Protein AF-A0A3D4WKP1-F1 (afdb_monomer_lite)

Secondary structure (DSSP, 8-state):
-HHHHHHHHHTT--SSSEEEETTEEEESGGGHHHHHHHHHHHHHS--PPPPP--S------------

Sequence (67 aa):
GVDCLYQAYLDDIFAVPYLKWGQHRFWGLDRVEGFLRVWQADDETPAVEPPPKLEKAYDTDQAGGCG

Structure (mmCIF, N/CA/C/O backbone):
data_AF-A0A3D4WKP1-F1
#
_entry.id   AF-A0A3D4WKP1-F1
#
loop_
_atom_site.group_PDB
_atom_site.id
_atom_site.type_symbol
_atom_site.label_atom_id
_atom_site.label_alt_id
_atom_site.label_comp_id
_atom_site.label_asym_id
_atom_site.label_entity_id
_atom_site.label_seq_id
_atom_site.pdbx_PDB_ins_code
_atom_site.Cartn_x
_atom_site.Cartn_y
_atom_site.Cartn_z
_atom_site.occupancy
_atom_site.B_iso_or_equiv
_atom_site.auth_seq_id
_atom_site.auth_comp_id
_atom_site.auth_asym_id
_atom_site.auth_atom_id
_atom_site.pdbx_PDB_model_num
ATOM 1 N N . GLY A 1 1 ? 1.953 -17.040 -11.930 1.00 76.38 1 GLY A N 1
ATOM 2 C CA . GLY A 1 1 ? 3.169 -16.324 -11.487 1.00 76.38 1 GLY A CA 1
ATOM 3 C C . GLY A 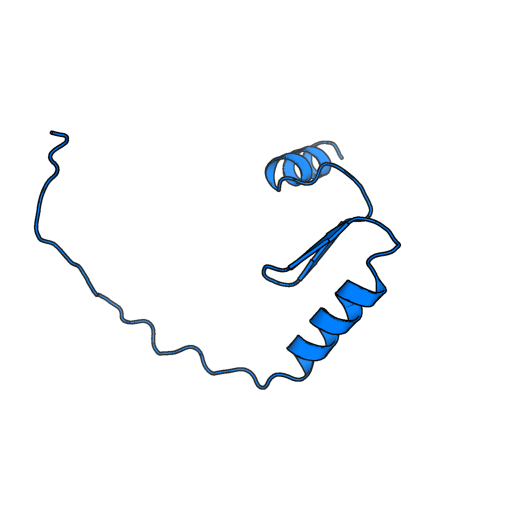1 1 ? 3.113 -14.887 -11.952 1.00 76.38 1 GLY A C 1
ATOM 4 O O . GLY A 1 1 ? 2.876 -14.003 -11.144 1.00 76.38 1 GLY A O 1
ATOM 5 N N . VAL A 1 2 ? 3.238 -14.682 -13.264 1.00 93.88 2 VAL A N 1
ATOM 6 C CA . VAL A 1 2 ? 3.121 -13.364 -13.907 1.00 93.88 2 VAL A CA 1
ATOM 7 C C . VAL A 1 2 ? 1.746 -12.726 -13.694 1.00 93.88 2 VAL A C 1
ATOM 9 O O . VAL A 1 2 ? 1.704 -11.550 -13.375 1.00 93.88 2 VAL A O 1
ATOM 12 N N . ASP A 1 3 ? 0.646 -13.485 -13.749 1.00 96.44 3 ASP A N 1
ATOM 13 C CA . ASP A 1 3 ? -0.707 -12.919 -13.559 1.00 96.44 3 ASP A CA 1
ATOM 14 C C . ASP A 1 3 ? -0.898 -12.264 -12.187 1.00 96.44 3 ASP A C 1
ATOM 16 O O . ASP A 1 3 ? -1.547 -11.232 -12.071 1.00 96.44 3 ASP A O 1
ATOM 20 N N . CYS A 1 4 ? -0.276 -12.827 -11.147 1.00 92.06 4 CYS A N 1
ATOM 21 C CA . CYS A 1 4 ? -0.297 -12.253 -9.802 1.00 92.06 4 CYS A CA 1
ATOM 22 C C . CYS A 1 4 ? 0.456 -10.915 -9.760 1.00 92.06 4 CYS A C 1
ATOM 24 O O . CYS A 1 4 ? -0.035 -9.942 -9.199 1.00 92.06 4 CYS A O 1
ATOM 26 N N . LEU A 1 5 ? 1.623 -10.844 -10.408 1.00 90.69 5 LEU A N 1
ATOM 27 C CA . LEU A 1 5 ? 2.400 -9.606 -10.513 1.00 90.69 5 LEU A CA 1
ATOM 28 C C . LEU A 1 5 ? 1.693 -8.561 -11.383 1.00 90.69 5 LEU A C 1
ATOM 30 O O . LEU A 1 5 ? 1.728 -7.377 -11.067 1.00 90.69 5 LEU A O 1
ATOM 34 N N . TYR A 1 6 ? 1.039 -8.995 -12.459 1.00 95.44 6 TYR A N 1
ATOM 35 C CA . TYR A 1 6 ? 0.265 -8.122 -13.330 1.00 95.44 6 TYR A CA 1
ATOM 36 C C . TYR A 1 6 ? -0.942 -7.539 -12.595 1.00 95.44 6 TYR A C 1
ATOM 38 O O . TYR A 1 6 ? -1.158 -6.333 -12.648 1.00 95.44 6 TYR A O 1
ATOM 46 N N . GLN A 1 7 ? -1.670 -8.359 -11.835 1.00 95.69 7 GLN A N 1
ATOM 47 C CA . GLN A 1 7 ? -2.764 -7.871 -11.002 1.00 95.69 7 GLN A CA 1
ATOM 48 C C . GLN A 1 7 ? -2.265 -6.906 -9.920 1.00 95.69 7 GLN A C 1
ATOM 50 O O . GLN A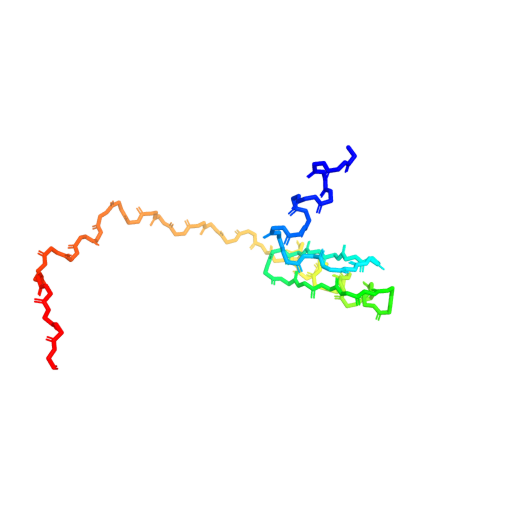 1 7 ? -2.855 -5.849 -9.735 1.00 95.69 7 GLN A O 1
ATOM 55 N N . ALA A 1 8 ? -1.141 -7.215 -9.266 1.00 93.38 8 ALA A N 1
ATOM 56 C CA . ALA A 1 8 ? -0.526 -6.315 -8.294 1.00 93.38 8 ALA A CA 1
ATOM 57 C C . ALA A 1 8 ? -0.162 -4.956 -8.920 1.00 93.38 8 ALA A C 1
ATOM 59 O O . ALA A 1 8 ? -0.425 -3.918 -8.321 1.00 93.38 8 ALA A O 1
ATOM 60 N N . TYR A 1 9 ? 0.371 -4.951 -10.145 1.00 93.62 9 TYR A N 1
ATOM 61 C CA . TYR A 1 9 ? 0.624 -3.721 -10.894 1.00 93.62 9 TYR A CA 1
ATOM 62 C C . TYR A 1 9 ? -0.664 -2.930 -11.168 1.00 93.62 9 TYR A C 1
ATOM 64 O O . TYR A 1 9 ? -0.686 -1.724 -10.938 1.00 93.62 9 TYR A O 1
ATOM 72 N N . LEU A 1 10 ? -1.739 -3.596 -11.607 1.00 96.56 10 LEU A N 1
ATOM 73 C CA . LEU A 1 10 ? -3.044 -2.953 -11.819 1.00 96.56 10 LEU A CA 1
ATOM 74 C C . LEU A 1 10 ? -3.654 -2.397 -10.522 1.00 96.56 10 LEU A C 1
ATOM 76 O O . LEU A 1 10 ? -4.399 -1.422 -10.567 1.00 96.56 10 LEU A O 1
ATOM 80 N N . ASP A 1 11 ? -3.318 -2.990 -9.378 1.00 93.62 11 ASP A N 1
ATOM 81 C CA . ASP A 1 11 ? -3.745 -2.544 -8.049 1.00 93.62 11 ASP A CA 1
ATOM 82 C C . ASP A 1 11 ? -2.835 -1.440 -7.455 1.00 93.62 11 ASP A C 1
ATOM 84 O O . ASP A 1 11 ? -2.940 -1.132 -6.262 1.00 93.62 11 ASP A O 1
ATOM 88 N N . ASP A 1 12 ? -1.949 -0.846 -8.269 1.00 93.56 12 ASP A N 1
ATOM 89 C CA . ASP A 1 12 ? -0.935 0.152 -7.890 1.00 93.56 12 ASP A CA 1
ATOM 90 C C . ASP A 1 12 ? 0.071 -0.346 -6.826 1.00 93.56 12 ASP A C 1
ATOM 92 O O . ASP A 1 12 ? 0.578 0.414 -5.995 1.00 93.56 12 ASP A O 1
ATOM 96 N N . ILE A 1 13 ? 0.404 -1.643 -6.848 1.00 95.12 13 ILE A N 1
ATOM 97 C CA . ILE A 1 13 ? 1.398 -2.267 -5.963 1.00 95.12 13 ILE A CA 1
ATOM 98 C C . ILE A 1 13 ? 2.753 -2.403 -6.689 1.00 95.12 13 ILE A C 1
ATOM 100 O O . ILE A 1 13 ? 3.022 -3.351 -7.417 1.00 95.12 13 ILE A O 1
ATOM 104 N N . PHE A 1 14 ? 3.642 -1.445 -6.445 1.00 91.19 14 PHE A N 1
ATOM 105 C CA . PHE A 1 14 ? 5.036 -1.341 -6.883 1.00 91.19 14 PHE A CA 1
ATOM 106 C C . PHE A 1 14 ? 6.141 -1.945 -5.970 1.00 91.19 14 PHE A C 1
ATOM 108 O O . PHE A 1 14 ? 7.302 -1.939 -6.373 1.00 91.19 14 PHE A O 1
ATOM 115 N N . ALA A 1 15 ? 5.865 -2.445 -4.759 1.00 90.75 15 ALA A N 1
ATOM 116 C CA . ALA A 1 15 ? 6.883 -3.007 -3.844 1.00 90.75 15 ALA A CA 1
ATOM 117 C C . ALA A 1 15 ? 6.265 -3.885 -2.744 1.00 90.75 15 ALA A C 1
ATOM 119 O O . ALA A 1 15 ? 5.056 -3.887 -2.518 1.00 90.75 15 ALA A O 1
ATOM 120 N N . VAL A 1 16 ? 7.127 -4.641 -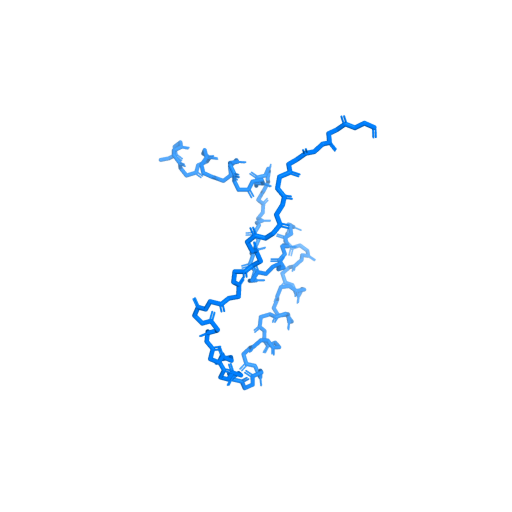2.060 1.00 91.12 16 VAL A N 1
ATOM 121 C CA . VAL A 1 16 ? 6.754 -5.606 -1.021 1.00 91.12 16 VAL A CA 1
ATOM 122 C C . VAL A 1 16 ? 7.652 -5.459 0.219 1.00 91.12 16 VAL A C 1
ATOM 124 O O . VAL A 1 16 ? 8.831 -5.133 0.069 1.00 91.12 16 VAL A O 1
ATOM 127 N N . PRO A 1 17 ? 7.134 -5.721 1.436 1.00 93.62 17 PRO A N 1
ATOM 128 C CA . PRO A 1 17 ? 5.763 -6.144 1.728 1.00 93.62 17 PRO A CA 1
ATOM 129 C C . PRO A 1 17 ? 4.748 -4.995 1.664 1.00 93.62 17 PRO A C 1
ATOM 131 O O . PRO A 1 17 ? 5.060 -3.842 1.964 1.00 93.62 17 PRO A O 1
ATOM 134 N N . TYR A 1 18 ? 3.521 -5.356 1.292 1.00 95.25 18 TYR A N 1
ATOM 135 C CA . TYR A 1 18 ? 2.365 -4.473 1.196 1.00 95.25 18 TYR A CA 1
ATOM 136 C C . TYR A 1 18 ? 1.179 -5.111 1.925 1.00 95.25 18 TYR A C 1
ATOM 138 O O . TYR A 1 18 ? 0.915 -6.302 1.758 1.00 95.25 18 TYR A O 1
ATOM 146 N N . LEU A 1 19 ? 0.474 -4.320 2.732 1.00 95.50 19 LEU A N 1
ATOM 147 C CA . LEU A 1 19 ? -0.713 -4.735 3.483 1.00 95.50 19 LEU A CA 1
ATOM 148 C C . LEU A 1 19 ? -1.854 -3.754 3.190 1.00 95.50 19 LEU A C 1
ATOM 150 O O . LEU A 1 19 ? -1.638 -2.543 3.109 1.00 95.50 19 LEU A O 1
ATOM 154 N N . LYS A 1 20 ? -3.082 -4.263 3.067 1.00 94.69 20 LYS A N 1
ATOM 155 C CA . LYS A 1 20 ? -4.286 -3.458 2.826 1.00 94.69 20 LYS A CA 1
ATOM 156 C C . LYS A 1 20 ? -5.399 -3.891 3.779 1.00 94.69 20 LYS A C 1
ATOM 158 O O . LYS A 1 20 ? -5.687 -5.080 3.865 1.00 94.69 20 LYS A O 1
ATOM 163 N N . TRP A 1 21 ? -6.037 -2.929 4.445 1.00 95.12 21 TRP A N 1
ATOM 164 C CA . TRP A 1 21 ? -7.238 -3.140 5.263 1.00 95.12 21 TRP A CA 1
ATOM 165 C C . TRP A 1 21 ? -8.284 -2.082 4.914 1.00 95.12 21 TRP A C 1
ATOM 167 O O . TRP A 1 21 ? -8.069 -0.892 5.148 1.00 95.12 21 TRP A O 1
ATOM 177 N N . GLY A 1 22 ? -9.386 -2.488 4.281 1.00 91.25 22 GLY A N 1
ATOM 178 C CA . GLY A 1 22 ? -10.368 -1.551 3.732 1.00 91.25 22 GLY A CA 1
ATOM 179 C C . GLY A 1 22 ? -9.725 -0.540 2.770 1.00 91.25 22 GLY A C 1
ATOM 180 O O . GLY A 1 22 ? -9.188 -0.910 1.720 1.00 91.25 22 GLY A O 1
ATOM 181 N N . GLN A 1 23 ? -9.778 0.742 3.139 1.00 91.88 23 GLN A N 1
ATOM 182 C CA . GLN A 1 23 ? -9.165 1.852 2.396 1.00 91.88 23 GLN A CA 1
ATOM 1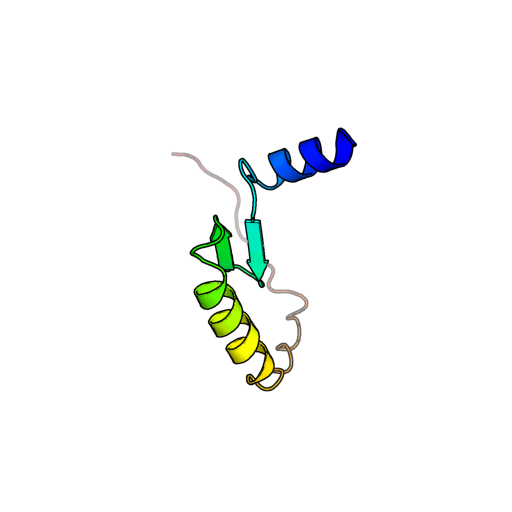83 C C . GLN A 1 23 ? -7.714 2.143 2.825 1.00 91.88 23 GLN A C 1
ATOM 185 O O . GLN A 1 23 ? -7.005 2.880 2.139 1.00 91.88 23 GLN A O 1
ATOM 190 N N . HIS A 1 24 ? -7.252 1.561 3.935 1.00 94.31 24 HIS A N 1
ATOM 191 C CA . HIS A 1 24 ? -5.905 1.763 4.455 1.00 94.31 24 HIS A CA 1
ATOM 192 C C . HIS A 1 24 ? -4.891 0.898 3.708 1.00 94.31 24 HIS A C 1
ATOM 194 O O . HIS A 1 24 ? -5.116 -0.288 3.456 1.00 94.31 24 HIS A O 1
ATOM 200 N N . ARG A 1 25 ? -3.751 1.505 3.371 1.00 95.06 25 ARG A N 1
ATOM 201 C CA . ARG A 1 25 ? -2.654 0.894 2.616 1.00 95.06 25 ARG A CA 1
ATOM 202 C C . ARG A 1 25 ? -1.344 1.104 3.373 1.00 95.06 25 ARG A C 1
ATOM 204 O O . ARG A 1 25 ? -1.050 2.229 3.772 1.00 95.06 25 ARG A O 1
ATOM 211 N N . PHE A 1 26 ? -0.554 0.047 3.540 1.00 96.50 26 PHE A N 1
ATOM 212 C CA . PHE A 1 26 ? 0.698 0.056 4.299 1.00 96.50 26 PHE A CA 1
ATOM 213 C C . PHE A 1 26 ? 1.827 -0.570 3.487 1.00 96.50 26 PHE A C 1
ATOM 215 O O . PHE A 1 26 ? 1.644 -1.602 2.843 1.00 96.50 26 PHE A O 1
ATOM 222 N N . TRP A 1 27 ? 2.997 0.059 3.553 1.00 96.38 27 TRP A N 1
ATOM 223 C CA . TRP A 1 27 ? 4.169 -0.263 2.749 1.00 96.38 27 TRP A CA 1
ATOM 224 C C . TRP A 1 27 ? 5.393 -0.437 3.633 1.00 96.38 27 TRP A C 1
ATOM 226 O O . TRP A 1 27 ? 5.686 0.454 4.427 1.00 96.38 27 TRP A O 1
ATOM 236 N N . GLY A 1 28 ? 6.122 -1.536 3.448 1.00 94.88 28 GLY A N 1
ATOM 237 C CA . GLY A 1 28 ? 7.327 -1.829 4.220 1.00 94.88 28 GLY A CA 1
ATOM 238 C C . GLY A 1 28 ? 7.048 -2.560 5.536 1.00 94.88 28 GLY A C 1
ATOM 239 O O . GLY A 1 28 ? 5.937 -2.562 6.068 1.00 94.88 28 GLY A O 1
ATOM 240 N N . LEU A 1 29 ? 8.085 -3.226 6.052 1.00 95.81 29 LEU A N 1
ATOM 241 C CA . LEU A 1 29 ? 8.015 -3.982 7.309 1.00 95.81 29 LEU A CA 1
ATOM 242 C C . LEU A 1 29 ? 7.824 -3.072 8.530 1.00 95.81 29 LEU A C 1
ATOM 244 O O . LEU A 1 29 ? 7.187 -3.470 9.496 1.00 95.81 29 LEU A O 1
ATOM 248 N N . ASP A 1 30 ? 8.311 -1.836 8.467 1.00 96.25 30 ASP A N 1
ATOM 249 C CA . ASP A 1 30 ? 8.218 -0.813 9.515 1.00 96.25 30 ASP A CA 1
ATOM 250 C C . ASP A 1 30 ? 6.807 -0.217 9.681 1.00 96.25 30 ASP A C 1
ATOM 252 O O . ASP A 1 30 ? 6.599 0.741 10.430 1.00 96.25 30 ASP A O 1
ATOM 256 N N . ARG A 1 31 ? 5.826 -0.733 8.934 1.00 95.44 31 ARG A N 1
ATOM 257 C CA . ARG A 1 31 ? 4.418 -0.323 9.003 1.00 95.44 31 ARG A CA 1
ATOM 258 C C . ARG A 1 31 ? 3.493 -1.418 9.528 1.00 95.44 31 ARG A C 1
ATOM 260 O O . ARG A 1 31 ? 2.288 -1.177 9.618 1.00 95.44 31 ARG A O 1
ATOM 267 N N . VAL A 1 32 ? 4.025 -2.576 9.921 1.00 96.06 32 VAL A N 1
ATOM 268 C CA . VAL A 1 32 ? 3.233 -3.695 10.458 1.00 96.06 32 VAL A CA 1
ATOM 269 C C . VAL A 1 32 ? 2.494 -3.289 11.735 1.00 96.06 32 VAL A C 1
ATOM 271 O O . VAL A 1 32 ? 1.302 -3.553 11.862 1.00 96.06 32 VAL A O 1
ATOM 274 N N . GLU A 1 33 ? 3.141 -2.567 12.649 1.00 96.38 33 GLU A N 1
ATOM 275 C CA . GLU A 1 33 ? 2.511 -2.087 13.884 1.00 96.38 33 GLU A CA 1
ATOM 276 C C . GLU A 1 33 ? 1.353 -1.123 13.593 1.00 96.38 33 GLU A C 1
ATOM 278 O O . GLU A 1 33 ? 0.337 -1.133 14.287 1.00 96.38 33 GLU A O 1
ATOM 283 N N . GLY A 1 34 ? 1.490 -0.296 12.553 1.00 95.88 34 GLY A N 1
ATOM 284 C CA . GLY A 1 34 ? 0.427 0.599 12.096 1.00 95.88 34 GLY A CA 1
ATOM 285 C C . GLY A 1 34 ? -0.771 -0.166 11.538 1.00 95.88 34 GLY A C 1
ATOM 286 O O . GLY A 1 34 ? -1.910 0.150 11.878 1.00 95.88 34 GLY A O 1
ATOM 287 N N . PHE A 1 35 ? -0.512 -1.200 10.736 1.00 96.44 35 PHE A N 1
ATOM 288 C CA . PHE A 1 35 ? -1.546 -2.094 10.220 1.00 96.44 35 PHE A CA 1
ATOM 289 C C . PHE A 1 35 ? -2.306 -2.794 11.353 1.00 96.44 35 PHE A C 1
ATOM 291 O O . PHE A 1 35 ? -3.534 -2.764 11.364 1.00 96.44 35 PHE A O 1
ATOM 298 N N . LEU A 1 36 ? -1.594 -3.364 12.334 1.00 96.06 36 LEU A N 1
ATOM 299 C CA . LEU A 1 36 ? -2.213 -4.097 13.443 1.00 96.06 36 LEU A CA 1
ATOM 300 C C . LEU A 1 36 ? -3.156 -3.220 14.271 1.00 96.06 36 LEU A C 1
ATOM 302 O O . LEU A 1 36 ? -4.222 -3.685 14.655 1.00 96.06 36 LEU A O 1
ATOM 306 N N . ARG A 1 37 ? -2.810 -1.947 14.498 1.00 96.00 37 ARG A N 1
ATOM 307 C CA . ARG A 1 37 ? -3.690 -1.006 15.212 1.00 96.00 37 ARG A CA 1
ATOM 308 C C . ARG A 1 37 ? -4.993 -0.742 14.466 1.00 96.00 37 ARG A C 1
ATOM 310 O O . ARG A 1 37 ? -6.045 -0.700 15.088 1.00 96.00 37 ARG A O 1
ATOM 317 N N . VAL A 1 38 ? -4.921 -0.551 13.149 1.00 95.56 38 VAL A N 1
ATOM 318 C CA . VAL A 1 38 ? -6.115 -0.323 12.320 1.00 95.56 38 VAL A CA 1
ATOM 319 C C . VAL A 1 38 ? -6.974 -1.579 12.256 1.00 95.56 38 VAL A C 1
ATOM 321 O O . VAL A 1 38 ? -8.187 -1.495 12.401 1.00 95.56 38 VAL A O 1
ATOM 324 N N . TRP A 1 39 ? -6.344 -2.739 12.079 1.00 94.25 39 TRP A N 1
ATOM 325 C CA . TRP A 1 39 ? -7.046 -4.014 12.015 1.00 94.25 39 TRP A CA 1
ATOM 326 C C . TRP A 1 39 ? -7.772 -4.349 13.327 1.00 94.25 39 TRP A C 1
ATOM 328 O O . TRP A 1 39 ? -8.935 -4.733 13.295 1.00 94.25 39 TRP A O 1
ATOM 338 N N . GLN A 1 40 ? -7.119 -4.146 14.475 1.00 94.00 40 GLN A N 1
ATOM 339 C CA . GLN A 1 40 ? -7.725 -4.366 15.795 1.00 94.00 40 GLN A CA 1
ATOM 340 C C . GLN A 1 40 ? -8.866 -3.386 16.085 1.00 94.00 40 GLN A C 1
ATOM 342 O O . GLN A 1 40 ? -9.895 -3.792 16.607 1.00 94.00 40 GLN A O 1
ATOM 347 N N . ALA A 1 41 ? -8.712 -2.111 15.715 1.00 89.81 41 ALA A N 1
ATOM 348 C CA . ALA A 1 41 ? -9.766 -1.120 15.915 1.00 89.81 41 ALA A CA 1
ATOM 349 C C . ALA A 1 41 ? -11.036 -1.439 15.110 1.00 89.81 41 ALA A C 1
ATOM 351 O O . ALA A 1 41 ? -12.131 -1.187 15.598 1.00 89.81 41 ALA A O 1
ATOM 352 N N . ASP A 1 42 ? -10.895 -1.995 13.901 1.00 86.44 42 ASP A N 1
ATOM 353 C CA . ASP A 1 42 ? -12.040 -2.392 13.074 1.00 86.44 42 ASP A CA 1
ATOM 354 C C . ASP A 1 42 ? -12.800 -3.586 13.679 1.00 86.44 42 ASP A C 1
ATOM 356 O O . ASP A 1 42 ? -14.029 -3.571 13.692 1.00 86.44 42 ASP A O 1
ATOM 360 N N . ASP A 1 43 ? -12.084 -4.565 14.248 1.00 79.81 43 ASP A N 1
ATOM 361 C CA . ASP A 1 43 ? -12.665 -5.722 14.956 1.00 79.81 43 ASP A CA 1
ATOM 362 C C . ASP A 1 43 ? -13.484 -5.305 16.193 1.00 79.81 43 ASP A C 1
ATOM 364 O O . ASP A 1 43 ? -14.525 -5.891 16.491 1.00 79.81 43 ASP A O 1
ATOM 368 N N . GLU A 1 44 ? -13.052 -4.248 16.887 1.00 78.31 44 GLU A N 1
ATOM 369 C CA . GLU A 1 44 ? -13.750 -3.697 18.054 1.00 78.31 44 GLU A CA 1
ATOM 370 C C . GLU A 1 44 ? -14.997 -2.870 17.691 1.00 78.31 44 GLU A C 1
ATOM 372 O O . GLU A 1 44 ? -15.865 -2.655 18.545 1.00 78.31 44 GLU A O 1
ATOM 377 N N . THR A 1 45 ? -15.124 -2.400 16.446 1.00 69.94 45 THR A N 1
ATOM 378 C CA . THR A 1 45 ? -16.301 -1.640 16.005 1.00 69.94 45 THR A CA 1
ATOM 379 C C . THR A 1 45 ? -17.503 -2.570 15.822 1.00 69.94 45 THR A C 1
ATOM 381 O O . THR A 1 45 ? -17.460 -3.471 14.984 1.00 69.94 45 THR A O 1
ATOM 384 N N . PRO A 1 46 ? -18.631 -2.348 16.528 1.00 62.62 46 PRO A N 1
ATOM 385 C CA . PRO A 1 46 ? -19.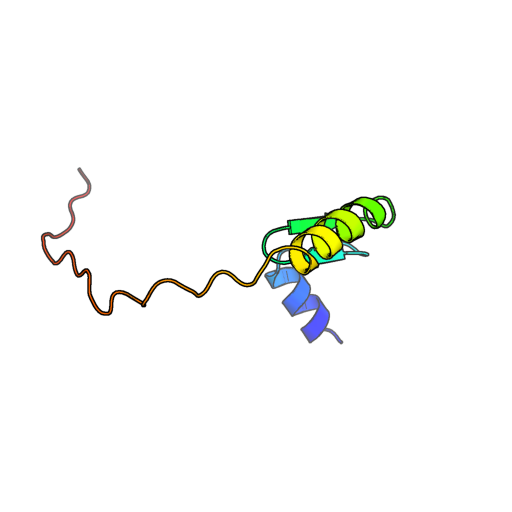851 -3.100 16.271 1.00 62.62 46 PRO A CA 1
ATOM 386 C C . PRO A 1 46 ? -20.270 -2.919 14.813 1.00 62.62 46 PRO A C 1
ATOM 388 O O . PRO A 1 46 ? -20.287 -1.790 14.316 1.00 62.62 46 PRO A O 1
ATOM 391 N N . ALA A 1 47 ? -20.631 -4.015 14.143 1.00 65.06 47 ALA A N 1
ATOM 392 C CA . ALA A 1 47 ? -21.144 -3.974 12.782 1.00 65.06 47 ALA A CA 1
ATOM 393 C C . ALA A 1 47 ? -22.339 -3.011 12.712 1.00 65.06 47 ALA A C 1
ATOM 395 O O . ALA A 1 47 ? -23.431 -3.311 13.194 1.00 65.06 47 ALA A O 1
ATOM 396 N N . VAL A 1 48 ? -22.120 -1.830 12.132 1.00 68.44 48 VAL A N 1
ATOM 397 C CA . VAL A 1 48 ? -23.197 -0.895 11.820 1.00 68.44 48 VAL A CA 1
ATOM 398 C C . VAL A 1 48 ? -24.026 -1.559 10.731 1.00 68.44 48 VAL A C 1
ATOM 400 O O . VAL A 1 48 ? -23.510 -1.833 9.644 1.00 68.44 48 VAL A O 1
ATOM 403 N N . GLU A 1 49 ? -25.294 -1.855 11.023 1.00 70.62 49 GLU A N 1
ATOM 404 C CA . GLU A 1 49 ? -26.209 -2.364 10.006 1.00 70.62 49 GLU A CA 1
ATOM 405 C C . GLU A 1 49 ? -26.211 -1.384 8.825 1.00 70.62 49 GLU A C 1
ATOM 407 O O . GLU A 1 49 ? -26.410 -0.179 9.027 1.00 70.62 49 GLU A O 1
ATOM 412 N N . PRO A 1 50 ? -25.932 -1.856 7.596 1.00 71.69 50 PRO A N 1
ATOM 413 C CA . PRO A 1 50 ? -25.889 -0.970 6.452 1.00 71.69 50 PRO A CA 1
ATOM 414 C C . PRO A 1 50 ? -27.254 -0.284 6.316 1.00 71.69 50 PRO A C 1
ATOM 416 O O . PRO A 1 50 ? -28.284 -0.962 6.407 1.00 71.69 50 PRO A O 1
ATOM 419 N N . PRO A 1 51 ? -27.290 1.042 6.088 1.00 70.31 51 PRO A N 1
ATOM 420 C CA . PRO A 1 51 ? -28.546 1.729 5.849 1.00 70.31 51 PRO A CA 1
ATOM 421 C C . PRO A 1 51 ? -29.265 1.056 4.671 1.00 70.31 51 PRO A C 1
ATOM 423 O O . PRO A 1 51 ? -28.600 0.598 3.730 1.00 70.31 51 PRO A O 1
ATOM 426 N N . PRO A 1 52 ? -30.607 0.975 4.700 1.00 74.38 52 PRO A N 1
ATOM 427 C CA . PRO A 1 52 ? -31.357 0.379 3.607 1.00 74.38 52 PRO A CA 1
ATOM 428 C C . PRO A 1 52 ? -30.947 1.059 2.300 1.00 74.38 52 PRO A C 1
ATOM 430 O O . PRO A 1 52 ? -30.970 2.288 2.195 1.00 74.38 52 PRO A O 1
ATOM 433 N N . LYS A 1 53 ? -30.526 0.259 1.311 1.00 68.81 53 LYS A N 1
ATOM 434 C CA . LYS A 1 53 ? -30.197 0.760 -0.027 1.00 68.81 53 LYS A CA 1
ATOM 435 C C . LYS A 1 53 ? -31.416 1.514 -0.554 1.00 68.81 53 LYS A C 1
ATOM 437 O O . LYS A 1 53 ? -32.459 0.910 -0.785 1.00 68.81 53 LYS A O 1
ATOM 442 N N . LEU A 1 54 ? -31.285 2.825 -0.737 1.00 66.88 54 LEU A N 1
ATOM 443 C CA . LEU A 1 54 ? -32.280 3.620 -1.449 1.00 66.88 54 LEU A CA 1
ATOM 444 C C . LEU A 1 54 ? -32.307 3.109 -2.889 1.00 66.88 54 LEU A C 1
ATOM 446 O O . LEU A 1 54 ? -31.361 3.329 -3.641 1.00 66.88 54 LEU A O 1
ATOM 450 N N . GLU A 1 55 ? -33.355 2.374 -3.258 1.00 66.38 55 GLU A N 1
ATOM 451 C CA . GLU A 1 55 ? -33.376 1.670 -4.542 1.00 66.38 55 GLU A CA 1
ATOM 452 C C . GLU A 1 55 ? -33.357 2.620 -5.743 1.00 66.38 55 GLU A C 1
ATOM 454 O O . GLU A 1 55 ? -32.893 2.210 -6.804 1.00 66.38 55 GLU A O 1
ATOM 459 N N . LYS A 1 56 ? -33.796 3.882 -5.603 1.00 61.75 56 LYS A N 1
ATOM 460 C CA . LYS A 1 56 ? -33.745 4.891 -6.674 1.00 61.75 56 LYS A CA 1
ATOM 461 C C . LYS A 1 56 ? -33.714 6.318 -6.121 1.00 61.75 56 LYS A C 1
ATOM 463 O O . LYS A 1 56 ? -34.731 6.816 -5.653 1.00 61.75 56 LYS A O 1
ATOM 468 N N . ALA A 1 57 ? -32.585 7.001 -6.273 1.00 62.50 57 ALA A N 1
ATOM 469 C CA . ALA A 1 57 ? -32.553 8.456 -6.392 1.00 62.50 57 ALA A CA 1
ATOM 470 C C . ALA A 1 57 ? -32.028 8.768 -7.797 1.00 62.50 57 ALA A C 1
ATOM 472 O O . ALA A 1 57 ? -30.835 8.974 -7.998 1.00 62.50 57 ALA A O 1
ATOM 473 N N . TYR A 1 58 ? -32.912 8.669 -8.792 1.00 58.78 58 TYR A N 1
ATOM 474 C CA . TYR A 1 58 ? -32.604 9.172 -10.124 1.00 58.78 58 TYR A CA 1
ATOM 475 C C . TYR A 1 58 ? -32.820 10.686 -10.115 1.00 58.78 58 TYR A C 1
ATOM 477 O O . TYR A 1 58 ? -33.950 11.134 -9.934 1.00 58.78 58 TYR A O 1
ATOM 485 N N . ASP A 1 59 ? -31.745 11.447 -10.312 1.00 64.12 59 ASP A N 1
ATOM 486 C CA . ASP A 1 59 ? -31.825 12.790 -10.880 1.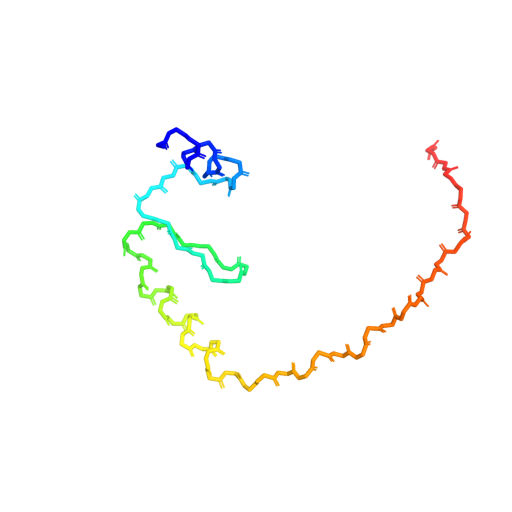00 64.12 59 ASP A CA 1
ATOM 487 C C . ASP A 1 59 ? -31.811 12.620 -12.406 1.00 64.12 59 ASP A C 1
ATOM 489 O O . ASP A 1 59 ? -30.798 12.237 -12.994 1.00 64.12 59 ASP A O 1
ATOM 493 N N . THR A 1 60 ? -32.983 12.744 -13.029 1.00 66.19 60 THR A N 1
ATOM 494 C CA . THR A 1 60 ? -33.164 12.599 -14.484 1.00 66.19 60 THR A CA 1
ATOM 495 C C . THR A 1 60 ? -33.110 13.922 -15.233 1.00 66.19 60 THR A C 1
ATOM 497 O O . THR A 1 60 ? -33.313 13.922 -16.449 1.00 66.19 60 THR A O 1
ATOM 500 N N . ASP A 1 61 ? -32.795 15.032 -14.569 1.00 67.75 61 ASP A N 1
ATOM 501 C CA . ASP A 1 61 ? -32.897 16.338 -15.202 1.00 67.75 61 ASP A CA 1
ATOM 502 C C . ASP A 1 61 ? -31.523 16.905 -15.596 1.00 67.75 61 ASP A C 1
ATOM 504 O O . ASP A 1 61 ? -30.832 17.578 -14.842 1.00 67.75 61 ASP A O 1
ATOM 508 N N . GLN A 1 62 ? -31.238 16.680 -16.886 1.00 63.22 62 GLN A N 1
ATOM 509 C CA . GLN A 1 62 ? -30.596 17.598 -17.845 1.00 63.22 62 GLN A CA 1
ATOM 510 C C . GLN A 1 62 ? -29.109 17.404 -18.205 1.00 63.22 62 GLN A C 1
ATOM 512 O O . GLN A 1 62 ? -28.177 17.830 -17.531 1.00 63.22 62 GLN A O 1
ATOM 517 N N . ALA A 1 63 ? -28.963 16.765 -19.375 1.00 58.16 63 ALA A N 1
ATOM 518 C CA . ALA A 1 63 ? -28.241 17.164 -20.592 1.00 58.16 63 ALA A CA 1
ATOM 519 C C . ALA A 1 63 ? -27.063 18.155 -20.494 1.00 58.16 63 ALA A C 1
ATOM 521 O O . ALA A 1 63 ? -27.162 19.263 -19.981 1.00 58.16 63 ALA A O 1
ATOM 522 N N . GLY A 1 64 ? -25.954 17.744 -21.111 1.00 53.62 64 GLY A N 1
ATOM 523 C CA . GLY A 1 64 ? -24.669 18.422 -21.059 1.00 53.62 64 GLY A CA 1
ATOM 524 C C . GLY A 1 64 ? -24.596 19.802 -21.713 1.00 53.62 64 GLY A C 1
ATOM 525 O O . GLY A 1 64 ? -25.377 20.174 -22.584 1.00 53.62 64 GLY A O 1
ATOM 526 N N . GLY A 1 65 ? -23.539 20.508 -21.327 1.00 49.47 65 GLY A N 1
ATOM 527 C CA . GLY A 1 65 ? -23.033 21.693 -21.999 1.00 49.47 65 GLY A CA 1
ATOM 528 C C . GLY A 1 65 ? -21.643 22.013 -21.465 1.00 49.47 65 GLY A C 1
ATOM 529 O O . GLY A 1 65 ? -21.502 22.430 -20.321 1.00 49.47 65 GLY A O 1
ATOM 530 N N . CYS A 1 66 ? -20.612 21.782 -22.273 1.00 64.88 66 CYS A N 1
ATOM 531 C CA . CYS A 1 66 ? -19.321 22.434 -22.102 1.00 64.88 66 CYS A CA 1
ATOM 532 C C . CYS A 1 66 ? -19.405 23.811 -22.775 1.00 64.88 66 CYS A C 1
ATOM 534 O O . CYS A 1 66 ? -19.686 23.905 -23.970 1.00 64.88 66 CYS A O 1
ATOM 536 N N . GLY A 1 67 ? -19.193 24.862 -21.988 1.00 43.00 67 GLY A N 1
ATOM 537 C CA . GLY A 1 67 ? -19.118 26.255 -22.414 1.00 43.00 67 GLY A CA 1
ATOM 538 C C . GLY A 1 67 ? -18.396 27.063 -21.356 1.00 43.00 67 GLY A C 1
ATOM 539 O O . GLY A 1 67 ? -18.799 26.934 -20.180 1.00 43.00 67 GLY A O 1
#

pLDDT: mean 83.06, std 14.99, range [43.0, 96.56]

Foldseek 3Di:
DVVVVVVCVVVVNPDDDWDDDPPDIDHDPVCVVVVVVVVVVVVVDDPDDPDPPPPDDDPPDDDDDDD

Radius of gyration: 19.76 Å; chains: 1; bounding box: 42×43×40 Å